Protein AF-G1VSC6-F1 (afdb_monomer_lite)

Radius of gyration: 14.98 Å; chains: 1; bounding box: 35×23×38 Å

Sequence (61 aa):
MGFMAIENILVILLLGNVAFLALKDYTKQKKQGKDPLFEPQKLGIRHAECWEGIDEEYKES

pLDDT: mean 87.21, std 8.65, range [58.0, 95.38]

Secondary structure (DSSP, 8-state):
-HHHHHHHHHHHHHHHHHHHHHHHHHHHHHHTTS-----TTTTT--S-GGGTTHHHHHHH-

Foldseek 3Di:
DVVVVVVVVVVCVVCVVVVVLQVVQQVVCVVVVHDRQRDCVVSVNPPVVVRPCVVVVVVVD

Structure (mmCIF, N/CA/C/O backbone):
data_AF-G1VSC6-F1
#
_entry.id   AF-G1VSC6-F1
#
loop_
_atom_site.group_PDB
_atom_site.id
_atom_site.type_symbol
_atom_site.label_atom_id
_atom_site.label_alt_id
_atom_site.label_comp_id
_atom_site.label_asym_id
_atom_site.label_entity_id
_atom_site.label_seq_id
_atom_site.pdbx_PDB_ins_code
_atom_site.Cartn_x
_atom_site.Cartn_y
_atom_site.Cartn_z
_atom_site.occupancy
_atom_site.B_iso_or_equiv
_atom_site.auth_seq_id
_atom_site.auth_comp_id
_atom_site.auth_asym_id
_atom_site.auth_atom_id
_atom_site.pdbx_PDB_model_num
ATOM 1 N N . MET A 1 1 ? 23.658 5.226 -17.479 1.00 69.81 1 MET A N 1
ATOM 2 C CA . MET A 1 1 ? 23.105 5.529 -16.137 1.00 69.81 1 MET A CA 1
ATOM 3 C C . MET A 1 1 ? 21.666 6.057 -16.170 1.00 69.81 1 MET A C 1
ATOM 5 O O . MET A 1 1 ? 20.919 5.707 -15.275 1.00 69.81 1 MET A O 1
ATOM 9 N N . GLY A 1 2 ? 21.228 6.827 -17.180 1.00 80.06 2 GLY A N 1
ATOM 10 C CA . GLY A 1 2 ? 19.854 7.370 -17.214 1.00 80.06 2 GLY A CA 1
ATOM 11 C C . GLY A 1 2 ? 18.718 6.352 -17.422 1.00 80.06 2 GLY A C 1
ATOM 12 O O . GLY A 1 2 ? 17.639 6.534 -16.874 1.00 80.06 2 GLY A O 1
ATOM 13 N N . PHE A 1 3 ? 18.954 5.257 -18.151 1.00 91.00 3 PHE A N 1
ATOM 14 C CA . PHE A 1 3 ? 17.914 4.259 -18.452 1.00 91.00 3 PHE A CA 1
ATOM 15 C C . PHE A 1 3 ? 17.356 3.561 -17.196 1.00 91.00 3 PHE A C 1
ATOM 17 O O . PHE A 1 3 ? 16.146 3.478 -17.025 1.00 91.00 3 PHE A O 1
ATOM 24 N N . MET A 1 4 ? 18.234 3.194 -16.257 1.00 90.69 4 MET A N 1
ATOM 25 C CA . MET A 1 4 ? 17.860 2.608 -14.960 1.00 90.69 4 MET A CA 1
ATOM 26 C C . MET A 1 4 ? 16.941 3.531 -14.137 1.00 90.69 4 MET A C 1
ATOM 28 O O . MET A 1 4 ? 16.050 3.063 -13.427 1.00 90.69 4 MET A O 1
ATOM 32 N N . ALA A 1 5 ? 17.146 4.849 -14.227 1.00 91.75 5 ALA A N 1
ATOM 33 C CA . ALA A 1 5 ? 16.309 5.823 -13.532 1.00 91.75 5 ALA A CA 1
ATOM 34 C C . ALA A 1 5 ? 14.923 5.937 -14.182 1.00 91.75 5 ALA A C 1
ATOM 36 O O . ALA A 1 5 ? 13.922 6.028 -13.477 1.00 91.75 5 ALA A O 1
ATOM 37 N N . ILE A 1 6 ? 14.856 5.883 -15.514 1.00 95.31 6 ILE A N 1
ATOM 38 C CA . ILE A 1 6 ? 13.592 5.929 -16.260 1.00 95.31 6 ILE A CA 1
ATOM 39 C C . ILE A 1 6 ? 12.720 4.715 -15.919 1.00 95.31 6 ILE A C 1
ATOM 41 O O . ILE A 1 6 ? 11.540 4.890 -15.624 1.00 95.31 6 ILE A O 1
ATOM 45 N N . GLU A 1 7 ? 13.292 3.508 -15.888 1.00 94.75 7 GLU A N 1
ATOM 46 C CA . GLU A 1 7 ? 12.562 2.294 -15.494 1.00 94.75 7 GLU A CA 1
ATOM 47 C C . GLU A 1 7 ? 12.004 2.402 -14.069 1.00 94.75 7 GLU A C 1
ATOM 49 O O . GLU A 1 7 ? 10.821 2.144 -13.850 1.00 94.75 7 GLU A O 1
ATOM 54 N N . ASN A 1 8 ? 12.812 2.868 -13.111 1.00 94.38 8 ASN A N 1
ATOM 55 C CA . ASN A 1 8 ? 12.353 3.080 -11.736 1.00 94.38 8 ASN A CA 1
ATOM 56 C C . ASN A 1 8 ? 11.198 4.085 -11.653 1.00 94.38 8 ASN A C 1
ATOM 58 O O . ASN A 1 8 ? 10.223 3.843 -10.945 1.00 94.38 8 ASN A O 1
ATOM 62 N N . ILE A 1 9 ? 11.273 5.195 -12.391 1.00 94.69 9 ILE A N 1
ATOM 63 C CA . ILE A 1 9 ? 10.200 6.197 -12.414 1.00 94.69 9 ILE A CA 1
ATOM 64 C C . ILE A 1 9 ? 8.913 5.589 -12.981 1.00 94.69 9 ILE A C 1
ATOM 66 O O . ILE A 1 9 ? 7.853 5.766 -12.386 1.00 94.69 9 ILE A O 1
ATOM 70 N N . LEU A 1 10 ? 8.987 4.836 -14.084 1.00 95.38 10 LEU A N 1
ATOM 71 C CA . LEU A 1 10 ? 7.818 4.160 -14.658 1.00 95.38 10 LEU A CA 1
ATOM 72 C C . LEU A 1 10 ? 7.181 3.181 -13.664 1.00 95.38 10 LEU A C 1
ATOM 74 O O . LEU A 1 10 ? 5.965 3.199 -13.485 1.00 95.38 10 LEU A O 1
ATOM 78 N N . VAL A 1 11 ? 7.993 2.380 -12.973 1.00 94.62 11 VAL A N 1
ATOM 79 C CA . VAL A 1 11 ? 7.526 1.447 -11.938 1.00 94.62 11 VAL A CA 1
ATOM 80 C C . VAL A 1 11 ? 6.834 2.196 -10.795 1.00 94.62 11 VAL A C 1
ATOM 82 O O . VAL A 1 11 ? 5.704 1.859 -10.447 1.00 94.62 11 VAL A O 1
ATOM 85 N N . ILE A 1 12 ? 7.447 3.256 -10.257 1.00 94.69 12 ILE A N 1
ATOM 86 C CA . ILE A 1 12 ? 6.859 4.070 -9.178 1.00 94.69 12 ILE A CA 1
ATOM 87 C C . ILE A 1 12 ? 5.526 4.689 -9.613 1.00 94.69 12 ILE A C 1
ATOM 89 O O . ILE A 1 12 ? 4.576 4.704 -8.832 1.00 94.69 12 ILE A O 1
ATOM 93 N N . LEU A 1 13 ? 5.423 5.171 -10.854 1.00 94.19 13 LEU A N 1
ATOM 94 C CA . LEU A 1 13 ? 4.179 5.738 -11.379 1.00 94.19 13 LEU A CA 1
ATOM 95 C C . LEU A 1 13 ? 3.060 4.691 -11.465 1.00 94.19 13 LEU A C 1
ATOM 97 O O . LEU A 1 13 ? 1.926 4.986 -11.086 1.00 94.19 13 LEU A O 1
ATOM 101 N N . LEU A 1 14 ? 3.371 3.466 -11.899 1.00 91.69 14 LEU A N 1
ATOM 102 C CA . LEU A 1 14 ? 2.406 2.361 -11.939 1.00 91.69 14 LEU A CA 1
ATOM 103 C C . LEU A 1 14 ? 1.960 1.938 -10.529 1.00 91.69 14 LEU A C 1
ATOM 105 O O . LEU A 1 14 ? 0.767 1.751 -10.284 1.00 91.69 14 LEU A O 1
ATOM 109 N N . LEU A 1 15 ? 2.900 1.853 -9.584 1.00 93.00 15 LEU A N 1
ATOM 110 C CA . LEU A 1 15 ? 2.624 1.567 -8.171 1.00 93.00 15 LEU A CA 1
ATOM 111 C C . LEU A 1 15 ? 1.904 2.715 -7.455 1.00 93.00 15 LEU A C 1
ATOM 113 O O . LEU A 1 15 ? 1.245 2.479 -6.443 1.00 93.00 15 LEU A O 1
ATOM 117 N N . GLY A 1 16 ? 1.977 3.939 -7.981 1.00 94.25 16 GLY A N 1
ATOM 118 C CA . GLY A 1 16 ? 1.382 5.130 -7.382 1.00 94.25 16 GLY A CA 1
ATOM 119 C C . GLY A 1 16 ? -0.102 4.955 -7.065 1.00 94.25 16 GLY A C 1
ATOM 120 O O . GLY A 1 16 ? -0.533 5.285 -5.963 1.00 94.25 16 GLY A O 1
ATOM 121 N N . ASN A 1 17 ? -0.881 4.355 -7.971 1.00 90.25 17 ASN A N 1
ATOM 122 C CA . ASN A 1 17 ? -2.305 4.090 -7.728 1.00 90.25 17 ASN A CA 1
ATOM 123 C C . ASN A 1 17 ? -2.539 3.191 -6.503 1.00 90.25 17 ASN A C 1
ATOM 125 O O . ASN A 1 17 ? -3.402 3.491 -5.676 1.00 90.25 17 ASN A O 1
ATOM 129 N N . VAL A 1 18 ? -1.754 2.120 -6.363 1.00 91.94 18 VAL A N 1
ATOM 130 C CA . VAL A 1 18 ? -1.831 1.192 -5.224 1.00 91.94 18 VAL A CA 1
ATOM 131 C C . VAL A 1 18 ? -1.379 1.887 -3.939 1.00 91.94 18 VAL A C 1
ATOM 133 O O . VAL A 1 18 ? -2.054 1.785 -2.915 1.00 91.94 18 VAL A O 1
ATOM 136 N N . ALA A 1 19 ? -0.298 2.668 -4.003 1.00 92.31 19 ALA A N 1
ATOM 137 C CA . ALA A 1 19 ? 0.218 3.429 -2.869 1.00 92.31 19 ALA A CA 1
ATOM 138 C C . ALA A 1 19 ? -0.804 4.452 -2.344 1.00 92.31 19 ALA A C 1
ATOM 140 O O . ALA A 1 19 ? -1.034 4.539 -1.138 1.00 92.31 19 ALA A O 1
ATOM 141 N N . PHE A 1 20 ? -1.477 5.192 -3.232 1.00 94.62 20 PHE A N 1
ATOM 142 C CA . PHE A 1 20 ? -2.532 6.124 -2.829 1.00 94.62 20 PHE A CA 1
ATOM 143 C C . PHE A 1 20 ? -3.760 5.413 -2.256 1.00 94.62 20 PHE A C 1
ATOM 145 O O . PHE A 1 20 ? -4.395 5.944 -1.343 1.00 94.62 20 PHE A O 1
ATOM 152 N N . LEU A 1 21 ? -4.108 4.230 -2.768 1.00 93.19 21 LEU A N 1
ATOM 153 C CA . LEU 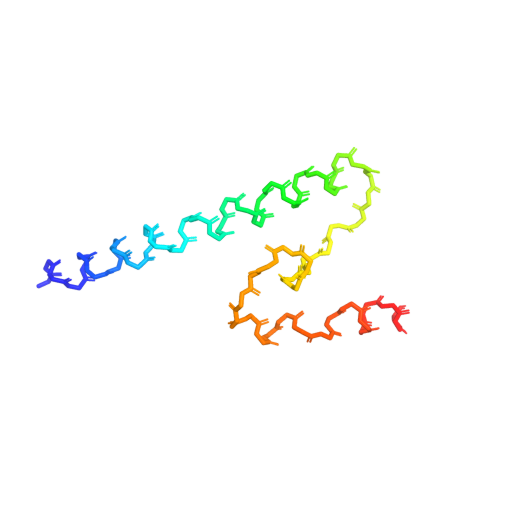A 1 21 ? -5.212 3.432 -2.241 1.00 93.19 21 LEU A CA 1
ATOM 154 C C . LEU A 1 21 ? -4.914 2.945 -0.816 1.00 93.19 21 LEU A C 1
ATOM 156 O O . LEU A 1 21 ? -5.727 3.168 0.082 1.00 93.19 21 LEU A O 1
ATOM 160 N N . ALA A 1 22 ? -3.722 2.385 -0.597 1.00 92.75 22 ALA A N 1
ATOM 161 C CA . ALA A 1 22 ? -3.240 1.981 0.722 1.00 92.75 22 ALA A CA 1
ATOM 162 C C . ALA A 1 22 ? -3.191 3.171 1.698 1.00 92.75 22 ALA A C 1
ATOM 164 O O . ALA A 1 22 ? -3.663 3.077 2.829 1.00 92.75 22 ALA A O 1
ATOM 165 N N . LEU A 1 23 ? -2.702 4.332 1.246 1.00 94.12 23 LEU A N 1
ATOM 166 C CA . LEU A 1 23 ? -2.644 5.548 2.061 1.00 94.12 23 LEU A CA 1
ATOM 167 C C . LEU A 1 23 ? -4.035 6.044 2.479 1.00 94.12 23 LEU A C 1
ATOM 169 O O . LEU A 1 23 ? -4.231 6.455 3.627 1.00 94.12 23 LEU A O 1
ATOM 173 N N . LYS A 1 24 ? -5.007 6.036 1.559 1.00 93.88 24 LYS A N 1
ATOM 174 C CA . LYS A 1 24 ? -6.395 6.415 1.864 1.00 93.88 24 LYS A CA 1
ATOM 175 C C . LYS A 1 24 ? -7.003 5.489 2.908 1.00 93.88 24 LYS A C 1
ATOM 177 O O . LYS A 1 24 ? -7.667 5.977 3.822 1.00 93.88 24 LYS A O 1
ATOM 182 N N . ASP A 1 25 ? -6.765 4.191 2.779 1.00 93.31 25 ASP A N 1
ATOM 183 C CA . ASP A 1 25 ? -7.265 3.199 3.719 1.00 93.31 25 ASP A CA 1
ATOM 184 C C . ASP A 1 25 ? -6.640 3.370 5.110 1.00 93.31 25 ASP A C 1
ATOM 186 O O . ASP A 1 25 ? -7.365 3.590 6.081 1.00 93.31 25 ASP A O 1
ATOM 190 N N . TYR A 1 26 ? -5.310 3.461 5.191 1.00 93.69 26 TYR A N 1
ATOM 191 C CA . TYR A 1 26 ? -4.592 3.768 6.431 1.00 93.69 26 TYR A CA 1
ATOM 192 C C . TYR A 1 26 ? -5.117 5.045 7.104 1.00 93.69 26 TYR A C 1
ATOM 194 O O . TYR A 1 26 ? -5.424 5.066 8.297 1.00 93.69 26 TYR A O 1
ATOM 202 N N . THR A 1 27 ? -5.281 6.123 6.330 1.00 94.38 27 THR A N 1
ATOM 203 C CA . THR A 1 27 ? -5.769 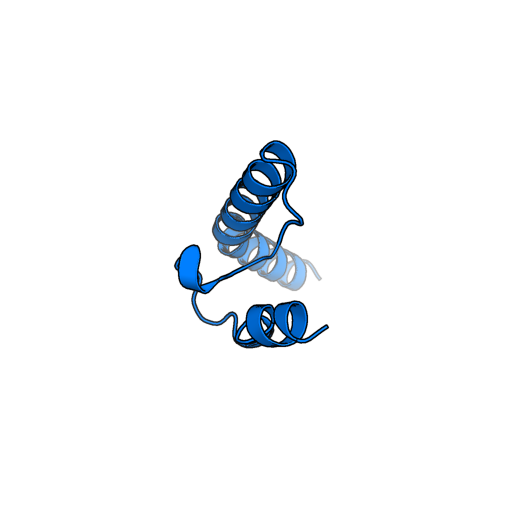7.409 6.850 1.00 94.38 27 THR A CA 1
ATOM 204 C C . THR A 1 27 ? -7.193 7.284 7.385 1.00 94.38 27 THR A C 1
ATOM 206 O O . THR A 1 27 ? -7.515 7.864 8.423 1.00 94.38 27 THR A O 1
ATOM 209 N N . LYS A 1 28 ? -8.051 6.520 6.700 1.00 94.00 28 LYS A N 1
ATOM 210 C CA . LYS A 1 28 ? -9.430 6.251 7.116 1.00 94.00 28 LYS A CA 1
ATOM 211 C C . LYS A 1 28 ? -9.468 5.434 8.407 1.00 94.00 28 LYS A C 1
ATOM 213 O O . LYS A 1 28 ? -10.205 5.815 9.313 1.00 94.00 28 LYS A O 1
ATOM 218 N N . GLN A 1 29 ? -8.677 4.367 8.510 1.00 92.25 29 GLN A N 1
ATOM 219 C CA . GLN A 1 29 ? -8.593 3.528 9.709 1.00 92.25 29 GLN A CA 1
ATOM 220 C C . GLN A 1 29 ? -8.075 4.320 10.916 1.00 92.25 29 GLN A C 1
ATOM 222 O O . GLN A 1 29 ? -8.723 4.346 11.963 1.00 92.25 29 GLN A O 1
ATOM 227 N N . LYS A 1 30 ? -6.994 5.087 10.728 1.00 93.25 30 LYS A N 1
ATOM 228 C CA . LYS A 1 30 ? -6.431 5.964 11.761 1.00 93.25 30 LYS A CA 1
ATOM 229 C C . LYS A 1 30 ? -7.436 7.009 12.251 1.00 93.25 30 LYS A C 1
ATOM 231 O O . LYS A 1 30 ? -7.537 7.257 13.448 1.00 93.25 30 LYS A O 1
ATOM 236 N N . LYS A 1 31 ? -8.225 7.603 11.346 1.00 93.94 31 LYS A N 1
ATOM 237 C CA . LYS A 1 31 ? -9.294 8.551 11.717 1.00 93.94 31 LYS A CA 1
ATOM 238 C C . LYS A 1 31 ? -10.428 7.909 12.517 1.00 93.94 31 LYS A C 1
ATOM 240 O O . LYS A 1 31 ? -11.104 8.614 13.256 1.00 93.94 31 LYS A O 1
ATOM 245 N N . GLN A 1 32 ? -10.651 6.606 12.356 1.00 92.75 32 GLN A N 1
ATOM 246 C CA . GLN A 1 32 ? -11.647 5.849 13.118 1.00 92.75 32 GLN A CA 1
ATOM 247 C C . GLN A 1 32 ? -11.143 5.437 14.509 1.00 92.75 32 GLN A C 1
ATOM 249 O O . GLN A 1 32 ? -11.895 4.809 15.246 1.00 92.75 32 GLN A O 1
ATOM 254 N N . GLY A 1 33 ? -9.893 5.763 14.863 1.00 90.62 33 GLY A N 1
ATOM 255 C CA . GLY A 1 33 ? -9.283 5.340 16.125 1.00 90.62 33 GLY A CA 1
ATOM 256 C C . GLY A 1 33 ? -9.003 3.837 16.195 1.00 90.62 33 GLY A C 1
ATOM 257 O O . GLY A 1 33 ? -8.839 3.310 17.289 1.00 90.62 33 GLY A O 1
ATOM 258 N N . LYS A 1 34 ? -8.984 3.145 15.048 1.00 86.12 34 LYS A N 1
ATOM 259 C CA . LYS A 1 34 ? -8.625 1.726 14.954 1.00 86.12 34 LYS A CA 1
ATOM 260 C C . LYS A 1 34 ? -7.123 1.575 14.768 1.00 86.12 34 LYS A C 1
ATOM 262 O O . LYS A 1 34 ? -6.486 2.470 14.206 1.00 86.12 34 LYS A O 1
ATOM 267 N N . ASP A 1 35 ? -6.598 0.427 15.179 1.00 87.19 35 ASP A N 1
ATOM 268 C CA . ASP A 1 35 ? -5.259 0.007 14.782 1.00 87.19 35 ASP A CA 1
ATOM 269 C C . ASP A 1 35 ? -5.265 -0.262 13.265 1.00 87.19 35 ASP A C 1
ATOM 271 O O . ASP A 1 35 ? -6.093 -1.050 12.795 1.00 87.19 35 ASP A O 1
ATOM 275 N N . PRO A 1 36 ? -4.481 0.483 12.470 1.00 87.19 36 PRO A N 1
ATOM 276 C CA . PRO A 1 36 ? -4.575 0.420 11.023 1.00 87.19 36 PRO A CA 1
ATOM 277 C C . PRO A 1 36 ? -3.906 -0.851 10.491 1.00 87.19 36 PRO A C 1
ATOM 279 O O . PRO A 1 36 ? -2.681 -0.950 10.478 1.00 87.19 36 PRO A O 1
ATOM 282 N N . LEU A 1 37 ? -4.710 -1.778 9.973 1.00 88.94 37 LEU A N 1
ATOM 283 C CA . LEU A 1 37 ? -4.244 -3.032 9.386 1.00 88.94 37 LEU A CA 1
ATOM 284 C C . LEU A 1 37 ? -4.418 -3.003 7.866 1.00 88.94 37 LEU A C 1
ATOM 286 O O . LEU A 1 37 ? -5.511 -2.747 7.360 1.00 88.94 37 LEU A O 1
ATOM 290 N N . PHE A 1 38 ? -3.345 -3.248 7.117 1.00 88.75 38 PHE A N 1
ATOM 291 C CA . PHE A 1 38 ? -3.412 -3.249 5.657 1.00 88.75 38 PHE A CA 1
ATOM 292 C C . PHE A 1 38 ? -3.921 -4.594 5.133 1.00 88.75 38 PHE A C 1
ATOM 294 O O . PHE A 1 38 ? -3.225 -5.601 5.216 1.00 88.75 38 PHE A O 1
ATOM 301 N N . GLU A 1 39 ? -5.120 -4.583 4.549 1.00 88.81 39 GLU A N 1
ATOM 302 C CA . GLU A 1 39 ? -5.768 -5.771 3.990 1.00 88.81 39 GLU A CA 1
ATOM 303 C C . GLU A 1 39 ? -5.911 -5.635 2.461 1.00 88.81 39 GLU A C 1
ATOM 305 O O . GLU A 1 39 ? -6.886 -5.046 1.971 1.00 88.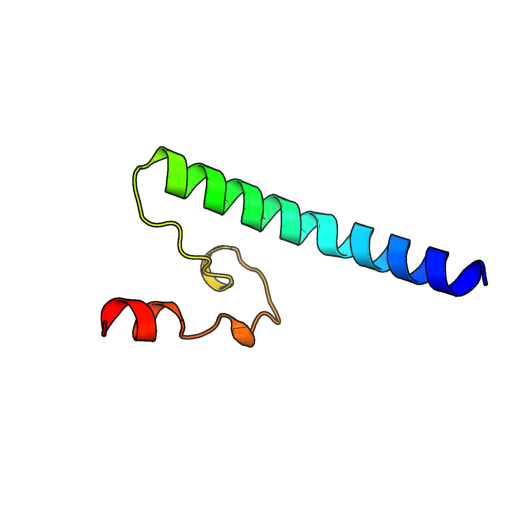81 39 GLU A O 1
ATOM 310 N N . PRO A 1 40 ? -4.963 -6.167 1.666 1.00 89.06 40 PRO A N 1
ATOM 311 C CA . PRO A 1 40 ? -4.931 -5.950 0.218 1.00 89.06 40 PRO A 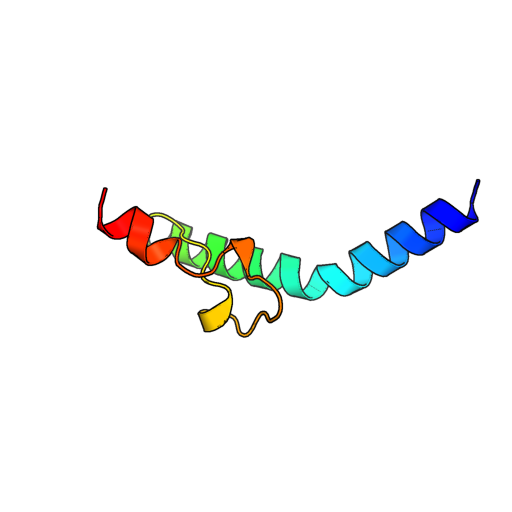CA 1
ATOM 312 C C . PRO A 1 40 ? -6.171 -6.499 -0.497 1.00 89.06 40 PRO A C 1
ATOM 314 O O . PRO A 1 40 ? -6.667 -5.869 -1.434 1.00 89.06 40 PRO A O 1
ATOM 317 N N . GLN A 1 41 ? -6.732 -7.614 -0.012 1.00 86.19 41 GLN A N 1
ATOM 318 C CA . GLN A 1 41 ? -7.937 -8.225 -0.580 1.00 86.19 41 GLN A CA 1
ATOM 319 C C . GLN A 1 41 ? -9.160 -7.299 -0.485 1.00 86.19 41 GLN A C 1
ATOM 321 O O . GLN A 1 41 ? -9.911 -7.169 -1.453 1.00 86.19 41 GLN A O 1
ATOM 326 N N . LYS A 1 42 ? -9.329 -6.581 0.637 1.00 86.06 42 LYS A N 1
ATOM 327 C CA . LYS A 1 42 ? -10.428 -5.612 0.826 1.00 86.06 42 LYS A CA 1
ATOM 328 C C . LYS A 1 42 ? -10.302 -4.395 -0.087 1.00 86.06 42 LYS A C 1
ATOM 330 O O . LYS A 1 42 ? -11.306 -3.778 -0.440 1.00 86.06 42 LYS A O 1
ATOM 335 N N . LEU A 1 43 ? -9.074 -4.062 -0.475 1.00 87.12 43 LEU A N 1
ATOM 336 C CA . LEU A 1 43 ? -8.756 -2.953 -1.370 1.00 87.12 43 LEU A CA 1
ATOM 337 C C . LEU A 1 43 ? -8.710 -3.379 -2.848 1.00 87.12 43 LEU A C 1
ATOM 339 O O . LEU A 1 43 ? -8.514 -2.535 -3.717 1.00 87.12 43 LEU A O 1
ATOM 343 N N . GLY A 1 44 ? -8.908 -4.665 -3.161 1.00 87.44 44 GLY A N 1
ATOM 344 C CA . GLY A 1 44 ? -8.818 -5.185 -4.530 1.00 87.44 44 GLY A CA 1
ATOM 345 C C . GLY A 1 44 ? -7.397 -5.164 -5.107 1.00 87.44 44 GLY A C 1
ATOM 346 O O . GLY A 1 44 ? -7.227 -5.246 -6.325 1.00 87.44 44 GLY A O 1
ATOM 347 N N . ILE A 1 45 ? -6.380 -5.045 -4.249 1.00 88.75 45 ILE A N 1
ATOM 348 C CA . ILE A 1 45 ? -4.967 -5.082 -4.628 1.00 88.75 45 ILE A CA 1
ATOM 349 C C . ILE A 1 45 ? -4.579 -6.552 -4.803 1.00 88.75 45 ILE A C 1
ATOM 351 O O . ILE A 1 45 ? -4.682 -7.345 -3.871 1.00 88.75 45 ILE A O 1
ATOM 355 N N . ARG A 1 46 ? -4.156 -6.922 -6.014 1.00 85.50 46 ARG A N 1
ATOM 356 C CA . ARG A 1 46 ? -3.705 -8.282 -6.357 1.00 85.50 46 ARG A CA 1
ATOM 357 C C . ARG A 1 46 ? -2.187 -8.393 -6.216 1.00 85.50 46 ARG A C 1
ATOM 359 O O . ARG A 1 46 ? -1.500 -7.378 -6.294 1.00 85.50 46 ARG A O 1
ATOM 366 N N . HIS A 1 47 ? -1.680 -9.620 -6.089 1.00 85.25 47 HIS A N 1
ATOM 367 C CA . HIS A 1 47 ? -0.241 -9.919 -5.988 1.00 85.25 47 HIS A CA 1
ATOM 368 C C . HIS A 1 47 ? 0.436 -9.320 -4.744 1.00 85.25 47 HIS A C 1
ATOM 370 O O . HIS A 1 47 ? 1.605 -8.947 -4.781 1.00 85.25 47 HIS A O 1
ATOM 376 N N . ALA A 1 48 ? -0.306 -9.224 -3.640 1.00 87.75 48 ALA A N 1
ATOM 377 C CA . ALA A 1 48 ? 0.195 -8.781 -2.343 1.00 87.75 48 ALA A CA 1
ATOM 378 C C . ALA A 1 48 ? 0.261 -9.960 -1.357 1.00 87.75 48 ALA A C 1
ATOM 380 O O . ALA A 1 48 ? -0.180 -9.839 -0.220 1.00 87.75 48 ALA A O 1
ATOM 381 N N . GLU A 1 49 ? 0.808 -11.093 -1.812 1.00 85.31 49 GLU A N 1
ATOM 382 C CA . GLU A 1 49 ? 0.872 -12.368 -1.074 1.00 85.31 49 GLU A CA 1
ATOM 383 C C . GLU A 1 49 ? 1.549 -12.218 0.294 1.00 85.31 49 GLU A C 1
ATOM 385 O O . GLU A 1 49 ? 1.123 -12.820 1.270 1.00 85.31 49 GLU A O 1
ATOM 390 N N . CYS A 1 50 ? 2.547 -11.333 0.403 1.00 84.44 50 CYS A N 1
ATOM 391 C CA . CYS A 1 50 ? 3.209 -11.029 1.675 1.00 84.44 50 CYS A CA 1
ATOM 392 C C . CYS A 1 50 ? 2.282 -10.436 2.749 1.00 84.44 50 CYS A C 1
ATOM 394 O O . CYS A 1 50 ? 2.683 -10.390 3.905 1.00 84.44 50 CYS A O 1
ATOM 396 N N . TRP A 1 51 ? 1.095 -9.949 2.379 1.00 84.19 51 TRP A N 1
ATOM 397 C CA . TRP A 1 51 ? 0.096 -9.396 3.299 1.00 84.19 51 TRP A CA 1
ATOM 398 C C . TRP A 1 51 ? -1.143 -10.281 3.452 1.00 84.19 51 TRP A C 1
ATOM 400 O O . TRP A 1 51 ? -2.092 -9.899 4.137 1.00 84.19 51 TRP A O 1
ATOM 410 N N . GLU A 1 52 ? -1.159 -11.454 2.824 1.00 81.56 52 GLU A N 1
ATOM 411 C CA . GLU A 1 52 ? -2.213 -12.443 3.032 1.00 81.56 52 GLU A CA 1
ATOM 412 C C . GLU A 1 52 ? -1.990 -13.150 4.381 1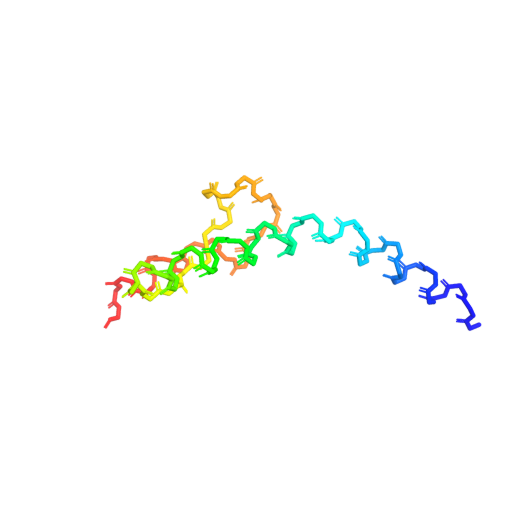.00 81.56 52 GLU A C 1
ATOM 414 O O . GLU A 1 52 ? -0.873 -13.548 4.697 1.00 81.56 52 GLU A O 1
ATOM 419 N N . GLY A 1 53 ? -3.037 -13.266 5.205 1.00 74.50 53 GLY A N 1
ATOM 420 C CA . GLY A 1 53 ? -2.984 -13.963 6.501 1.00 74.50 53 GLY A CA 1
ATOM 421 C C . GLY A 1 53 ? -2.418 -13.160 7.682 1.00 74.50 53 GLY A C 1
ATOM 422 O O . GLY A 1 53 ? -2.478 -13.635 8.812 1.00 74.50 53 GLY A O 1
ATOM 423 N N . ILE A 1 54 ? -1.936 -11.926 7.472 1.00 79.19 54 ILE A N 1
ATOM 424 C CA . ILE A 1 54 ? -1.457 -11.069 8.578 1.00 79.19 54 ILE A CA 1
ATOM 425 C C . ILE A 1 54 ? -2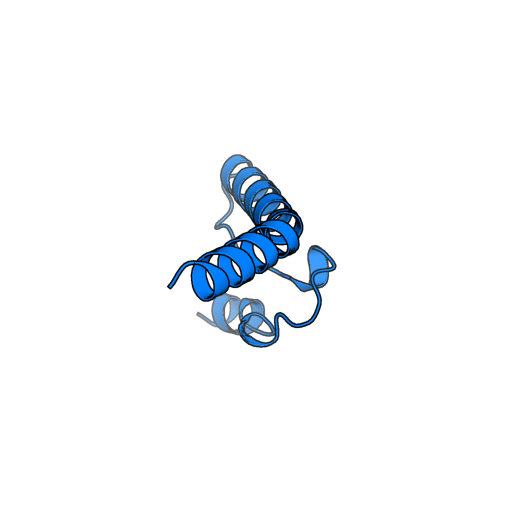.583 -10.770 9.576 1.00 79.19 54 ILE A C 1
ATOM 427 O O . ILE A 1 54 ? -2.335 -10.646 10.770 1.00 79.19 54 ILE A O 1
ATOM 431 N N . ASP A 1 55 ? -3.832 -10.661 9.118 1.00 72.00 55 ASP A N 1
ATOM 432 C CA . ASP A 1 55 ? -4.963 -10.401 10.007 1.00 72.00 55 ASP A CA 1
ATOM 433 C C . ASP A 1 55 ? -5.301 -11.581 10.926 1.00 72.00 55 ASP A C 1
ATOM 435 O O . ASP A 1 55 ? -5.872 -11.360 11.994 1.00 72.00 55 ASP A O 1
ATOM 439 N N . GLU A 1 56 ? -4.969 -12.809 10.526 1.00 71.44 56 GLU A N 1
ATOM 440 C CA . GLU A 1 56 ? -5.110 -14.001 11.364 1.00 71.44 56 GLU A CA 1
ATOM 441 C C . GLU A 1 56 ? -4.038 -13.996 12.459 1.00 71.44 56 GLU A C 1
ATOM 443 O O . GLU A 1 56 ? -4.381 -14.058 13.638 1.00 71.44 56 GLU A O 1
ATOM 448 N N . GLU A 1 57 ? -2.772 -13.762 12.095 1.00 72.25 57 GLU A N 1
ATOM 449 C CA . GLU A 1 57 ? -1.652 -13.666 13.045 1.00 72.25 57 GLU A CA 1
ATOM 450 C C . GLU A 1 57 ? -1.845 -12.534 14.074 1.00 72.25 57 GLU A C 1
ATOM 452 O O . GLU A 1 57 ? -1.576 -12.703 15.265 1.00 72.25 57 GLU A O 1
ATOM 457 N N . TYR A 1 58 ? -2.387 -11.388 13.643 1.00 75.81 58 TYR A N 1
ATOM 458 C CA . TYR A 1 58 ? -2.643 -10.237 14.517 1.00 75.81 58 TYR A CA 1
ATOM 459 C C . TYR A 1 58 ? -3.844 -10.426 15.457 1.00 75.81 58 TYR A C 1
ATOM 461 O O . TYR A 1 58 ? -3.930 -9.744 16.473 1.00 75.81 58 TYR A O 1
ATOM 469 N N . LYS A 1 59 ? -4.801 -11.303 15.120 1.00 66.06 59 LYS A N 1
ATOM 470 C CA . LYS A 1 59 ? -5.933 -11.651 16.003 1.00 66.06 59 LYS A CA 1
ATOM 471 C C . LYS A 1 59 ? -5.572 -12.735 17.015 1.00 66.06 59 LYS A C 1
ATOM 473 O O . LYS A 1 59 ? -6.283 -12.878 18.008 1.00 66.06 59 LYS A O 1
ATOM 478 N N . GLU A 1 60 ? -4.537 -13.521 16.731 1.00 63.25 60 GLU A N 1
ATOM 479 C CA . GLU A 1 60 ? -4.066 -14.611 17.590 1.00 63.25 60 GLU A CA 1
ATOM 480 C C . GLU A 1 60 ? -3.067 -14.135 18.668 1.00 63.25 60 GLU A C 1
ATOM 482 O O . GLU A 1 60 ? -2.816 -14.866 19.627 1.00 63.25 60 GLU A O 1
ATOM 487 N N . SER A 1 61 ? -2.547 -12.904 18.541 1.00 58.00 61 SER A N 1
ATOM 488 C CA . SER A 1 61 ? -1.666 -12.213 19.506 1.00 58.00 61 SER A CA 1
ATOM 489 C C . SER A 1 61 ? -2.428 -11.305 20.477 1.00 58.00 61 SER A C 1
ATOM 491 O O . SER A 1 61 ? -1.995 -11.214 21.650 1.00 58.00 61 SER A O 1
#